Protein AF-A0A8X7PFB2-F1 (afdb_monomer)

InterPro domains:
  IPR050747 Mitochondrial chaperone BCS1 subfamily [PTHR23070] (1-88)
  IPR058017 AAA+ ATPase At3g28540-like, C-terminal domain [PF25568] (10-76)

Foldseek 3Di:
DDDDDDFFADALVLLVVLLCVQQVDDPPDPVVLSVLLNVLRVQLRHTSVNLNVLSVVCSVPSVNSSVVSSVSSVVSNVVSVVVVVVVVVPPDDDDDDDPPPPPPPVPPPDDDDDDDDDDD

Structure (mmCIF, N/CA/C/O backbone):
data_AF-A0A8X7PFB2-F1
#
_entry.id   AF-A0A8X7PFB2-F1
#
loop_
_atom_site.group_PDB
_atom_site.id
_atom_site.type_symbol
_atom_site.label_atom_id
_atom_site.label_alt_id
_atom_site.label_comp_id
_atom_site.label_asym_id
_atom_site.label_entity_id
_atom_site.label_seq_id
_atom_site.pdbx_PDB_ins_code
_atom_site.Cartn_x
_atom_site.Cartn_y
_atom_site.Cartn_z
_atom_site.occupancy
_atom_site.B_iso_or_equiv
_atom_site.auth_seq_id
_atom_site.auth_comp_id
_atom_site.auth_asym_id
_atom_site.auth_atom_id
_atom_site.pdbx_PDB_model_num
ATOM 1 N N . MET A 1 1 ? -31.678 -6.409 -10.949 1.00 65.69 1 MET A N 1
ATOM 2 C CA . MET A 1 1 ? -31.231 -7.146 -9.750 1.00 65.69 1 MET A CA 1
ATOM 3 C C . MET A 1 1 ? -29.887 -6.559 -9.399 1.00 65.69 1 MET A C 1
ATOM 5 O O . MET A 1 1 ? -28.898 -6.940 -10.017 1.00 65.69 1 MET A O 1
ATOM 9 N N . ASP A 1 2 ? -29.874 -5.592 -8.492 1.00 68.12 2 ASP A N 1
ATOM 10 C CA . ASP A 1 2 ? -28.657 -4.897 -8.090 1.00 68.12 2 ASP A CA 1
ATOM 11 C C . ASP A 1 2 ? -28.095 -5.593 -6.856 1.00 68.12 2 ASP A C 1
ATOM 13 O O . ASP A 1 2 ? -28.719 -5.650 -5.798 1.00 68.12 2 ASP A O 1
ATOM 17 N N . MET A 1 3 ? -26.945 -6.238 -7.038 1.00 76.12 3 MET A N 1
ATOM 18 C CA . MET A 1 3 ? -26.255 -6.953 -5.974 1.00 76.12 3 MET A CA 1
ATOM 19 C C . MET A 1 3 ? -25.195 -6.023 -5.390 1.00 76.12 3 MET A C 1
ATOM 21 O O . MET A 1 3 ? -24.145 -5.810 -5.995 1.00 76.12 3 MET A O 1
ATOM 25 N N . HIS A 1 4 ? -25.466 -5.466 -4.213 1.00 72.25 4 HIS A N 1
ATOM 26 C CA . HIS A 1 4 ? -24.503 -4.643 -3.490 1.00 72.25 4 HIS A CA 1
ATOM 27 C C . HIS A 1 4 ? -23.477 -5.544 -2.794 1.00 72.25 4 HIS A C 1
ATOM 29 O O . HIS A 1 4 ? -23.750 -6.153 -1.762 1.00 72.25 4 HIS A O 1
ATOM 35 N N . ILE A 1 5 ? -22.282 -5.665 -3.379 1.00 74.06 5 ILE A N 1
ATOM 36 C CA . ILE A 1 5 ? -21.165 -6.386 -2.760 1.00 74.06 5 ILE A CA 1
ATOM 37 C C . ILE A 1 5 ? -20.405 -5.412 -1.861 1.00 74.06 5 ILE A C 1
ATOM 39 O O . ILE A 1 5 ? -19.754 -4.484 -2.341 1.00 74.06 5 ILE A O 1
ATOM 43 N N . HIS A 1 6 ? -20.448 -5.643 -0.552 1.00 66.50 6 HIS A N 1
ATOM 44 C CA . HIS A 1 6 ? -19.571 -4.952 0.389 1.00 66.50 6 HIS A CA 1
ATOM 45 C C . HIS A 1 6 ? -18.179 -5.585 0.378 1.00 66.50 6 HIS A C 1
ATOM 47 O O . HIS A 1 6 ? -17.972 -6.708 0.837 1.00 66.50 6 HIS A O 1
ATOM 53 N N . MET A 1 7 ? -17.209 -4.847 -0.161 1.00 70.19 7 MET A N 1
ATOM 54 C CA . MET A 1 7 ? -15.807 -5.255 -0.184 1.00 70.19 7 MET A CA 1
ATOM 55 C C . MET A 1 7 ? -15.131 -4.789 1.106 1.00 70.19 7 MET A C 1
ATOM 57 O O . MET A 1 7 ? -14.928 -3.596 1.317 1.00 70.19 7 MET A O 1
ATOM 61 N N . GLY A 1 8 ? -14.799 -5.743 1.978 1.00 84.06 8 GLY A N 1
ATOM 62 C CA . GLY A 1 8 ? -14.102 -5.466 3.233 1.00 84.06 8 GLY A CA 1
ATOM 63 C C . GLY A 1 8 ? -12.685 -4.910 3.041 1.00 84.06 8 GLY A C 1
ATOM 64 O O . GLY A 1 8 ? -12.140 -4.863 1.935 1.00 84.06 8 GLY A O 1
ATOM 65 N N . PHE A 1 9 ? -12.061 -4.513 4.150 1.00 90.44 9 PHE A N 1
ATOM 66 C CA . PHE A 1 9 ? -10.695 -3.992 4.145 1.00 90.44 9 PHE A CA 1
ATOM 67 C C . PHE A 1 9 ? -9.649 -5.062 3.809 1.00 90.44 9 PHE A C 1
ATOM 69 O O . PHE A 1 9 ? -9.815 -6.261 4.055 1.00 90.44 9 PHE A O 1
ATOM 76 N N . CYS A 1 10 ? -8.536 -4.600 3.247 1.00 90.88 10 CYS A N 1
ATOM 77 C CA . CYS A 1 10 ? -7.383 -5.415 2.926 1.00 90.88 10 CYS A CA 1
ATOM 78 C C . CYS A 1 10 ? -6.686 -5.835 4.222 1.00 90.88 10 CYS A C 1
ATOM 80 O O . CYS A 1 10 ? -6.157 -5.004 4.954 1.00 90.88 10 CYS A O 1
ATOM 82 N N . ARG A 1 11 ? -6.684 -7.139 4.499 1.00 90.88 11 ARG A N 1
ATOM 83 C CA . ARG A 1 11 ? -5.906 -7.737 5.590 1.00 90.88 11 ARG A CA 1
ATOM 84 C C . ARG A 1 11 ? -4.566 -8.237 5.070 1.00 90.88 11 ARG A C 1
ATOM 86 O O . ARG A 1 11 ? -4.393 -8.424 3.866 1.00 90.88 11 ARG A O 1
ATOM 93 N N . PHE A 1 12 ? -3.648 -8.554 5.975 1.00 90.31 12 PHE A N 1
ATOM 94 C CA . PHE A 1 12 ? -2.305 -9.014 5.619 1.00 90.31 12 PHE A CA 1
ATOM 95 C C . PHE A 1 12 ? -2.276 -10.198 4.638 1.00 90.31 12 PHE A C 1
ATOM 97 O O . PHE A 1 12 ? -1.491 -10.207 3.691 1.00 90.31 12 PHE A O 1
ATOM 104 N N . GLN A 1 13 ? -3.176 -11.175 4.795 1.00 89.25 13 GLN A N 1
ATOM 105 C CA . GLN A 1 13 ? -3.284 -12.289 3.845 1.00 89.25 13 GLN A CA 1
ATOM 106 C C . GLN A 1 13 ? -3.655 -11.821 2.430 1.00 89.25 13 GLN A C 1
ATOM 108 O O . GLN A 1 13 ? -3.051 -12.274 1.459 1.00 89.25 13 GLN A O 1
ATOM 113 N N . ALA A 1 14 ? -4.608 -10.893 2.305 1.00 90.38 14 ALA A N 1
ATOM 114 C CA . ALA A 1 14 ? -4.997 -10.334 1.013 1.00 90.38 14 ALA A CA 1
ATOM 115 C C . ALA A 1 14 ? -3.851 -9.514 0.404 1.00 90.38 14 ALA A C 1
ATOM 117 O O . ALA A 1 14 ? -3.550 -9.667 -0.776 1.00 90.38 14 ALA A O 1
ATOM 118 N N . LEU A 1 15 ? -3.149 -8.726 1.222 1.00 90.94 15 LEU A N 1
ATOM 119 C CA . LEU A 1 15 ? -1.971 -7.966 0.808 1.00 90.94 15 LEU A CA 1
ATOM 120 C C . LEU A 1 15 ? -0.882 -8.875 0.223 1.00 90.94 15 LEU A C 1
ATOM 122 O O . LEU A 1 15 ? -0.375 -8.605 -0.863 1.00 90.94 15 LEU A O 1
ATOM 126 N N . LYS A 1 16 ? -0.568 -9.986 0.900 1.00 89.56 16 LYS A N 1
ATOM 127 C CA . LYS A 1 16 ? 0.393 -10.991 0.418 1.00 89.56 16 LYS A CA 1
ATOM 128 C C . LYS A 1 16 ? 0.001 -11.557 -0.943 1.00 89.56 16 LYS A C 1
ATOM 130 O O . LYS A 1 16 ? 0.851 -11.678 -1.820 1.00 89.56 16 LYS A O 1
ATOM 135 N N . ILE A 1 17 ? -1.277 -11.883 -1.128 1.00 91.19 17 ILE A N 1
ATOM 136 C CA . ILE A 1 17 ? -1.788 -12.383 -2.409 1.00 91.19 17 ILE A CA 1
ATOM 137 C C . ILE A 1 17 ? -1.626 -11.316 -3.499 1.00 91.19 17 ILE A C 1
ATOM 139 O O . ILE A 1 17 ? -1.151 -11.626 -4.587 1.00 91.19 17 ILE A O 1
ATOM 143 N N . LEU A 1 18 ? -1.960 -10.057 -3.209 1.00 91.69 18 LEU A N 1
ATOM 144 C CA . LEU A 1 18 ? -1.814 -8.956 -4.163 1.00 91.69 18 LEU A CA 1
ATOM 145 C C . LEU A 1 18 ? -0.344 -8.728 -4.546 1.00 91.69 18 LEU A C 1
ATOM 147 O O . LEU A 1 18 ? -0.034 -8.628 -5.730 1.00 91.69 18 LEU A O 1
ATOM 151 N N . LEU A 1 19 ? 0.575 -8.725 -3.580 1.00 90.00 19 LEU A N 1
ATOM 152 C CA . LEU A 1 19 ? 2.011 -8.594 -3.846 1.00 90.00 19 LEU A CA 1
ATOM 153 C C . LEU A 1 19 ? 2.526 -9.731 -4.742 1.00 90.00 19 LEU A C 1
ATOM 155 O O . LEU A 1 19 ? 3.193 -9.467 -5.744 1.00 90.00 19 LEU A O 1
ATOM 159 N N . LYS A 1 20 ? 2.143 -10.982 -4.450 1.00 88.50 20 LYS A N 1
ATOM 160 C CA . LYS A 1 20 ? 2.487 -12.144 -5.285 1.00 88.50 20 LYS A CA 1
ATOM 161 C C . LYS A 1 20 ? 1.906 -12.021 -6.700 1.00 88.50 20 LYS A C 1
ATOM 163 O O . LYS A 1 20 ? 2.610 -12.267 -7.674 1.00 88.50 20 LYS A O 1
ATOM 168 N N . ASN A 1 21 ? 0.652 -11.588 -6.830 1.00 90.50 21 ASN A N 1
ATOM 169 C CA . ASN A 1 21 ? -0.034 -11.502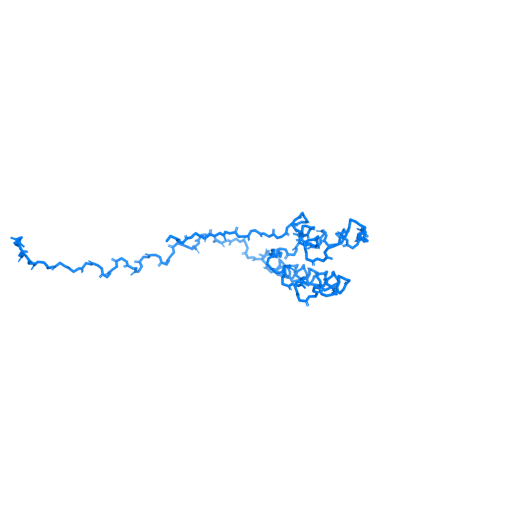 -8.121 1.00 90.50 21 ASN A CA 1
ATOM 170 C C . ASN A 1 21 ? 0.506 -10.384 -9.023 1.00 90.50 21 ASN A C 1
ATOM 172 O O . ASN A 1 21 ? 0.686 -10.599 -10.221 1.00 90.50 21 ASN A O 1
ATOM 176 N N . TYR A 1 22 ? 0.749 -9.193 -8.470 1.00 89.94 22 TYR A N 1
ATOM 177 C CA . TYR A 1 22 ? 1.129 -8.019 -9.262 1.00 89.94 22 TYR A CA 1
ATOM 178 C C . TYR A 1 22 ? 2.636 -7.873 -9.440 1.00 89.94 22 TYR A C 1
ATOM 180 O O . TYR A 1 22 ? 3.083 -7.518 -10.528 1.00 89.94 22 TYR A O 1
ATOM 188 N N . LEU A 1 23 ? 3.417 -8.140 -8.393 1.00 86.62 23 LEU A N 1
ATOM 189 C CA . LEU A 1 23 ? 4.864 -7.918 -8.404 1.00 86.62 23 LEU A CA 1
ATOM 190 C C . LEU A 1 23 ? 5.658 -9.206 -8.638 1.00 86.62 23 LEU A C 1
ATOM 192 O O . LEU A 1 23 ? 6.875 -9.141 -8.780 1.00 86.62 23 LEU A O 1
ATOM 196 N N . ARG A 1 24 ? 4.985 -10.368 -8.680 1.00 84.62 24 ARG A N 1
ATOM 197 C CA . ARG A 1 24 ? 5.615 -11.696 -8.788 1.00 84.62 24 ARG A CA 1
ATOM 198 C C . ARG A 1 24 ? 6.731 -11.903 -7.764 1.00 84.62 24 ARG A C 1
ATOM 200 O O . ARG A 1 24 ? 7.717 -12.573 -8.046 1.00 84.62 24 ARG A O 1
ATOM 207 N N . MET A 1 25 ? 6.576 -11.299 -6.589 1.00 72.19 25 MET A N 1
ATOM 208 C CA . MET A 1 25 ? 7.552 -11.425 -5.519 1.00 72.19 25 MET A CA 1
ATOM 209 C C . MET A 1 25 ? 7.564 -12.865 -5.015 1.00 72.19 25 MET A C 1
ATOM 211 O O . MET A 1 25 ? 6.521 -13.406 -4.633 1.00 72.19 25 MET A O 1
ATOM 215 N N . GLU A 1 26 ? 8.747 -13.470 -5.027 1.00 67.06 26 GLU A N 1
ATOM 216 C CA . GLU A 1 26 ? 9.009 -14.728 -4.334 1.00 67.06 26 GLU A CA 1
ATOM 217 C C . GLU A 1 26 ? 9.021 -14.492 -2.818 1.00 67.06 26 GLU A C 1
ATOM 219 O O . GLU A 1 26 ? 9.015 -13.355 -2.346 1.00 67.06 26 GLU A O 1
ATOM 224 N N . GLU A 1 27 ? 8.955 -15.565 -2.031 1.00 58.81 27 GLU A N 1
ATOM 225 C CA . GLU A 1 27 ? 8.769 -15.477 -0.575 1.00 58.81 27 GLU A CA 1
ATOM 226 C C . GLU A 1 27 ? 9.939 -14.799 0.162 1.00 58.81 27 GLU A C 1
ATOM 228 O O . GLU A 1 27 ? 9.768 -14.387 1.307 1.00 58.81 27 GLU A O 1
ATOM 233 N N . ASP A 1 28 ? 11.063 -14.576 -0.525 1.00 59.59 28 ASP A N 1
ATOM 234 C CA . ASP A 1 28 ? 12.277 -13.908 -0.042 1.00 59.59 28 ASP A CA 1
ATOM 235 C C . ASP A 1 28 ? 12.199 -12.369 -0.046 1.00 59.59 28 ASP A C 1
ATOM 237 O O . ASP A 1 28 ? 13.216 -11.674 -0.117 1.00 59.59 28 ASP A O 1
ATOM 241 N N . VAL A 1 29 ? 10.997 -11.792 0.025 1.00 62.62 29 VAL A N 1
ATOM 242 C CA . VAL A 1 29 ? 10.872 -10.359 0.318 1.00 62.62 29 VAL A CA 1
ATOM 243 C C . VAL A 1 29 ? 11.409 -10.113 1.718 1.00 62.62 29 VAL A C 1
ATOM 245 O O . VAL A 1 29 ? 11.010 -10.803 2.655 1.00 62.62 29 VAL A O 1
ATOM 248 N N . ASP A 1 30 ? 12.275 -9.107 1.852 1.00 68.19 30 ASP A N 1
ATOM 249 C CA . ASP A 1 30 ? 12.892 -8.696 3.112 1.00 68.19 30 ASP A CA 1
ATOM 250 C C . ASP A 1 30 ? 11.859 -8.709 4.252 1.00 68.19 30 ASP A C 1
ATOM 252 O O . ASP A 1 30 ? 10.921 -7.902 4.292 1.00 68.19 30 ASP A O 1
ATOM 256 N N . GLY A 1 31 ? 11.986 -9.698 5.145 1.00 75.69 31 GLY A N 1
ATOM 257 C CA . GLY A 1 31 ? 10.958 -10.023 6.136 1.00 75.69 31 GLY A CA 1
ATOM 258 C C . GLY A 1 31 ? 10.647 -8.857 7.074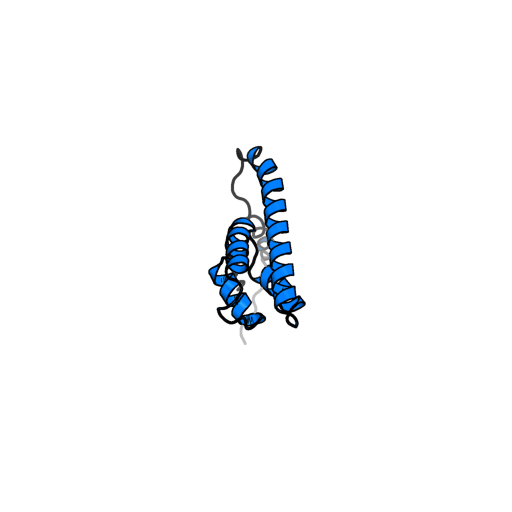 1.00 75.69 31 GLY A C 1
ATOM 259 O O . GLY A 1 31 ? 9.555 -8.783 7.637 1.00 75.69 31 GLY A O 1
ATOM 260 N N . VAL A 1 32 ? 11.577 -7.906 7.190 1.00 80.75 32 VAL A N 1
ATOM 261 C CA . VAL A 1 32 ? 11.397 -6.659 7.934 1.00 80.75 32 VAL A CA 1
ATOM 262 C C . VAL A 1 32 ? 10.335 -5.770 7.279 1.00 80.75 32 VAL A C 1
ATOM 264 O O . VAL A 1 32 ? 9.454 -5.261 7.969 1.00 80.75 32 VAL A O 1
ATOM 267 N N . VAL A 1 33 ? 10.365 -5.628 5.950 1.00 83.31 33 VAL A N 1
ATOM 268 C CA . VAL A 1 33 ? 9.432 -4.772 5.197 1.00 83.31 33 VAL A CA 1
ATOM 269 C C . VAL A 1 33 ? 8.025 -5.362 5.202 1.00 83.31 33 VAL A C 1
ATOM 271 O O . VAL A 1 33 ? 7.047 -4.640 5.395 1.00 83.31 33 VAL A O 1
ATOM 274 N N . LEU A 1 34 ? 7.910 -6.684 5.043 1.00 84.62 34 LEU A N 1
ATOM 275 C CA . LEU A 1 34 ? 6.616 -7.366 5.114 1.00 84.62 34 LEU A CA 1
ATOM 276 C C . LEU A 1 34 ? 5.970 -7.238 6.495 1.00 84.62 34 LEU A C 1
ATOM 278 O O . LEU A 1 34 ? 4.761 -7.029 6.575 1.00 84.62 34 LEU A O 1
ATOM 282 N N . LYS A 1 35 ? 6.765 -7.334 7.564 1.00 86.62 35 LYS A N 1
ATOM 283 C CA . LYS A 1 35 ? 6.272 -7.156 8.931 1.00 86.62 35 LYS A CA 1
ATOM 284 C C . LYS A 1 35 ? 5.808 -5.720 9.184 1.00 86.62 35 LYS A C 1
ATOM 286 O O . LYS A 1 35 ? 4.754 -5.507 9.771 1.00 86.62 35 LYS A O 1
ATOM 291 N N . GLU A 1 36 ? 6.551 -4.729 8.697 1.00 89.94 36 GLU A N 1
ATOM 292 C CA . GLU A 1 36 ? 6.136 -3.326 8.813 1.00 89.94 36 GLU A CA 1
ATOM 293 C C . GLU A 1 36 ? 4.829 -3.056 8.043 1.00 89.94 36 GLU A C 1
ATOM 295 O O . GLU A 1 36 ? 3.949 -2.341 8.526 1.00 89.94 36 GLU A O 1
ATOM 300 N N . MET A 1 37 ? 4.660 -3.666 6.865 1.00 89.00 37 MET A N 1
ATOM 301 C CA . MET A 1 37 ? 3.402 -3.606 6.116 1.00 89.00 37 MET A CA 1
ATOM 302 C C . MET A 1 37 ? 2.239 -4.278 6.848 1.00 89.00 37 MET A C 1
ATOM 304 O O . MET A 1 37 ? 1.129 -3.756 6.790 1.00 89.00 37 MET A O 1
ATOM 308 N N . GLU A 1 38 ? 2.473 -5.411 7.516 1.00 89.94 38 GLU A N 1
ATOM 309 C CA . GLU A 1 38 ? 1.466 -6.114 8.321 1.00 89.94 38 GLU A CA 1
ATOM 310 C C . GLU A 1 38 ? 0.901 -5.203 9.413 1.00 89.94 38 GLU A C 1
ATOM 312 O O . GLU A 1 38 ? -0.307 -4.982 9.463 1.00 89.94 38 GLU A O 1
ATOM 317 N N . GLU A 1 39 ? 1.775 -4.582 10.204 1.00 89.94 39 GLU A N 1
ATOM 318 C CA . GLU A 1 39 ?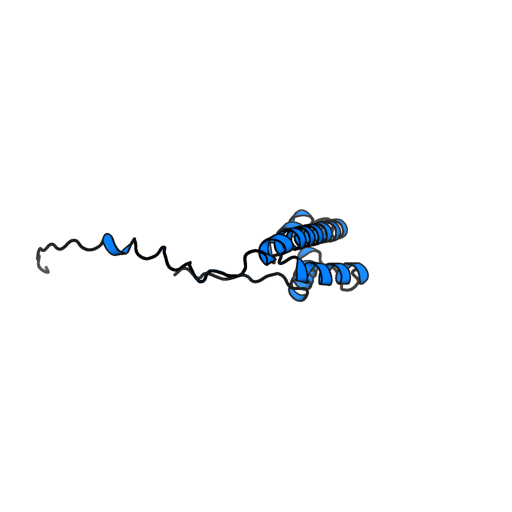 1.372 -3.660 11.272 1.00 89.94 39 GLU A CA 1
ATOM 319 C C . GLU A 1 39 ? 0.615 -2.441 10.717 1.00 89.94 39 GLU A C 1
ATOM 321 O O . GLU A 1 39 ? -0.389 -2.004 11.281 1.00 89.94 39 GLU A O 1
ATOM 326 N N . CYS A 1 40 ? 1.056 -1.896 9.578 1.00 90.50 40 CYS A N 1
ATOM 327 C CA . CYS A 1 40 ? 0.406 -0.725 8.994 1.00 90.50 40 CYS A CA 1
ATOM 328 C C . CYS A 1 40 ? -0.945 -1.052 8.339 1.00 90.50 40 CYS A C 1
ATOM 330 O O . CYS A 1 40 ? -1.847 -0.215 8.375 1.00 90.50 40 CYS A O 1
ATOM 332 N N . VAL A 1 41 ? -1.103 -2.222 7.708 1.00 91.12 41 VAL A N 1
ATOM 333 C CA . VAL A 1 41 ? -2.331 -2.562 6.967 1.00 91.12 41 VAL A CA 1
ATOM 334 C C . VAL A 1 41 ? -3.514 -2.801 7.903 1.00 91.12 41 VAL A C 1
ATOM 336 O O . VAL A 1 41 ? -4.638 -2.448 7.549 1.00 91.12 41 VAL A O 1
ATOM 339 N N . GLU A 1 42 ? -3.261 -3.328 9.105 1.00 87.56 42 GLU A N 1
ATOM 340 C CA . GLU A 1 42 ? -4.296 -3.531 10.124 1.00 87.56 42 GLU A CA 1
ATOM 341 C C . GLU A 1 42 ? -4.894 -2.208 10.617 1.00 87.56 42 GLU A C 1
ATOM 343 O O . GLU A 1 42 ? -6.099 -2.123 10.840 1.00 87.56 42 GLU A O 1
ATOM 348 N N . GLU A 1 43 ? -4.083 -1.153 10.723 1.00 88.12 43 GLU A N 1
ATOM 349 C CA . GLU A 1 43 ? -4.536 0.158 11.201 1.00 88.12 43 GLU A CA 1
ATOM 350 C C . GLU A 1 43 ? -4.986 1.102 10.065 1.00 88.12 43 GLU A C 1
ATOM 352 O O . GLU A 1 43 ? -5.765 2.034 10.286 1.00 88.12 43 GLU A O 1
ATOM 357 N N . ALA A 1 44 ? -4.522 0.890 8.829 1.00 87.06 44 ALA A N 1
ATOM 358 C CA . ALA A 1 44 ? -4.805 1.786 7.706 1.00 87.06 44 ALA A CA 1
ATOM 359 C C . ALA A 1 44 ? -6.267 1.739 7.215 1.00 87.06 44 ALA A C 1
ATOM 361 O O . ALA A 1 44 ? -6.718 2.719 6.609 1.00 87.06 44 ALA A O 1
ATOM 362 N N . GLU A 1 45 ? -6.995 0.634 7.450 1.00 87.62 45 GLU A N 1
ATOM 363 C CA . GLU A 1 45 ? -8.330 0.368 6.875 1.00 87.62 45 GLU A CA 1
ATOM 364 C C . GLU A 1 45 ? -8.362 0.713 5.370 1.00 87.62 45 GLU A C 1
ATOM 366 O O . GLU A 1 45 ? -9.114 1.578 4.905 1.00 87.62 45 GLU A O 1
ATOM 371 N N . ILE A 1 46 ? -7.448 0.107 4.610 1.00 89.81 46 ILE A N 1
ATOM 372 C CA . ILE A 1 46 ? -7.303 0.316 3.164 1.00 89.81 46 ILE A CA 1
ATOM 373 C C . ILE A 1 46 ? -8.070 -0.759 2.394 1.00 89.81 46 ILE A C 1
ATOM 375 O O . ILE A 1 46 ? -8.142 -1.901 2.842 1.00 89.81 46 ILE A O 1
ATOM 379 N N . THR A 1 47 ? -8.654 -0.433 1.241 1.00 91.38 47 THR A N 1
ATOM 380 C CA . THR A 1 47 ? -9.374 -1.437 0.443 1.00 91.38 47 THR A CA 1
ATOM 381 C C . THR A 1 47 ? -8.413 -2.224 -0.458 1.00 91.38 47 THR A C 1
ATOM 383 O O . THR A 1 47 ? -7.361 -1.711 -0.849 1.00 91.38 47 THR A O 1
ATOM 386 N N . PRO A 1 48 ? -8.745 -3.470 -0.842 1.00 90.56 48 PRO A N 1
ATOM 387 C CA . PRO A 1 48 ? -7.956 -4.216 -1.825 1.00 90.56 48 PRO A CA 1
ATOM 388 C C . PRO A 1 48 ? -7.817 -3.487 -3.173 1.00 90.56 48 PRO A C 1
ATOM 390 O O . PRO A 1 48 ? -6.806 -3.650 -3.858 1.00 90.56 48 PRO A O 1
ATOM 393 N N . ALA A 1 49 ? -8.812 -2.671 -3.545 1.00 90.69 49 ALA A N 1
ATOM 394 C CA . ALA A 1 49 ? -8.788 -1.847 -4.751 1.00 90.69 49 ALA A CA 1
ATOM 395 C C . ALA A 1 49 ? -7.730 -0.738 -4.657 1.00 90.69 49 ALA A C 1
ATOM 397 O O . ALA A 1 49 ? -6.897 -0.634 -5.555 1.00 90.69 49 ALA A O 1
ATOM 398 N N . ASP A 1 50 ? -7.695 0.000 -3.542 1.00 91.50 50 ASP A N 1
ATOM 399 C CA . ASP A 1 50 ? -6.677 1.031 -3.283 1.00 91.50 50 ASP A CA 1
ATOM 400 C C . ASP A 1 50 ? -5.257 0.440 -3.363 1.00 91.50 50 ASP A C 1
ATOM 402 O O . ASP A 1 50 ? -4.365 0.993 -4.002 1.00 91.50 50 ASP A O 1
ATOM 406 N N . VAL A 1 51 ? -5.043 -0.727 -2.739 1.00 92.81 51 VAL A N 1
ATOM 407 C CA . VAL A 1 51 ? -3.749 -1.429 -2.794 1.00 92.81 51 VAL A CA 1
ATOM 408 C C . VAL A 1 51 ? -3.404 -1.810 -4.233 1.00 92.81 51 VAL A C 1
ATOM 410 O O . VAL A 1 51 ? -2.282 -1.578 -4.683 1.00 92.81 51 VAL A O 1
ATOM 413 N N . SER A 1 52 ? -4.366 -2.370 -4.970 1.00 92.88 52 SER A N 1
ATOM 414 C CA . SER A 1 52 ? -4.168 -2.760 -6.369 1.00 92.88 52 SER A CA 1
ATOM 415 C C . SER A 1 52 ? -3.817 -1.561 -7.246 1.00 92.88 52 SER A C 1
ATOM 417 O O . SER A 1 52 ? -2.955 -1.684 -8.111 1.00 92.88 52 SER A O 1
ATOM 419 N N . GLU A 1 53 ? -4.416 -0.393 -7.008 1.00 93.81 53 GLU A N 1
ATOM 420 C CA . GLU A 1 53 ? -4.088 0.832 -7.739 1.00 93.81 53 GLU A CA 1
ATOM 421 C C . GLU A 1 53 ? -2.600 1.186 -7.598 1.00 93.81 53 GLU A C 1
ATOM 423 O O . GLU A 1 53 ? -1.909 1.385 -8.601 1.00 93.81 53 GLU A O 1
ATOM 428 N N . VAL A 1 54 ? -2.079 1.201 -6.365 1.00 93.88 54 VAL A N 1
ATOM 429 C CA . VAL A 1 54 ? -0.666 1.521 -6.094 1.00 93.88 54 VAL A CA 1
ATOM 430 C C . VAL A 1 54 ? 0.269 0.516 -6.772 1.00 93.88 54 VAL A C 1
ATOM 432 O O . VAL A 1 54 ? 1.282 0.909 -7.365 1.00 93.88 54 VAL A O 1
ATOM 435 N N . LEU A 1 55 ? -0.088 -0.771 -6.730 1.00 92.62 55 LEU A N 1
ATOM 436 C CA . LEU A 1 55 ? 0.684 -1.842 -7.359 1.00 92.62 55 LEU A CA 1
ATOM 437 C C . LEU A 1 55 ? 0.668 -1.739 -8.889 1.00 92.62 55 LEU A C 1
ATOM 439 O O . LEU A 1 55 ? 1.718 -1.844 -9.518 1.00 92.62 55 LEU A O 1
ATOM 443 N N . ILE A 1 56 ? -0.487 -1.471 -9.503 1.00 93.19 56 ILE A N 1
ATOM 444 C CA . ILE A 1 56 ? -0.624 -1.329 -10.960 1.00 93.19 56 ILE A CA 1
ATOM 445 C C . ILE A 1 56 ? 0.180 -0.128 -11.468 1.00 93.19 56 ILE A C 1
ATOM 447 O O . ILE A 1 56 ? 0.858 -0.236 -12.494 1.00 93.19 56 ILE A O 1
ATOM 451 N N . ARG A 1 57 ? 0.157 0.996 -10.740 1.00 92.56 57 ARG A N 1
ATOM 452 C CA . ARG A 1 57 ? 0.910 2.213 -11.090 1.00 92.56 57 ARG A CA 1
ATOM 453 C C . ARG A 1 57 ? 2.420 1.995 -11.111 1.00 92.56 57 ARG A C 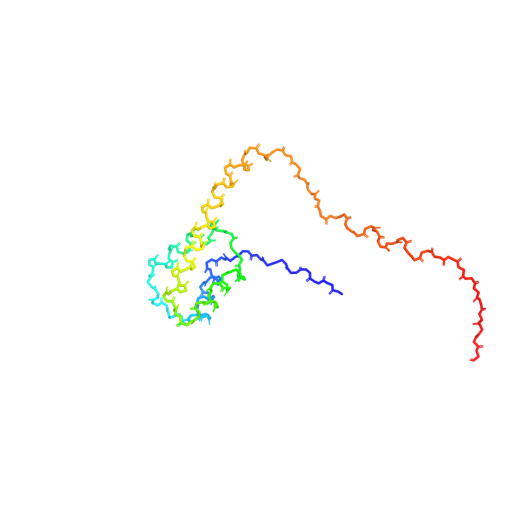1
ATOM 455 O O . ARG A 1 57 ? 3.109 2.630 -11.904 1.00 92.56 57 ARG A O 1
ATOM 462 N N . ASN A 1 58 ? 2.925 1.094 -10.271 1.00 90.75 58 ASN A N 1
ATOM 463 C CA . ASN A 1 58 ? 4.351 0.806 -10.142 1.00 90.75 58 ASN A CA 1
ATOM 464 C C . ASN A 1 58 ? 4.717 -0.618 -10.604 1.00 90.75 58 ASN A C 1
ATOM 466 O O . ASN A 1 58 ? 5.777 -1.120 -10.252 1.00 90.75 58 ASN A O 1
ATOM 470 N N . ARG A 1 59 ? 3.887 -1.265 -11.436 1.00 87.06 59 ARG A N 1
ATOM 471 C CA . ARG A 1 59 ? 4.058 -2.679 -11.838 1.00 87.06 59 ARG A CA 1
ATOM 472 C C . ARG A 1 59 ? 5.402 -3.021 -12.495 1.00 87.06 59 ARG A C 1
ATOM 474 O O . ARG A 1 59 ? 5.775 -4.185 -12.542 1.00 87.06 59 ARG A O 1
ATOM 481 N N . SER A 1 60 ? 6.087 -2.028 -13.062 1.00 87.38 60 SER A N 1
ATOM 482 C CA . SER A 1 60 ? 7.381 -2.209 -13.730 1.00 87.38 60 SER A CA 1
ATOM 483 C C . SER A 1 60 ? 8.559 -2.280 -12.753 1.00 87.38 60 SER A C 1
ATOM 485 O O . SER A 1 60 ? 9.635 -2.708 -13.154 1.00 87.38 60 SER A O 1
ATOM 487 N N . ASP A 1 61 ? 8.375 -1.833 -11.507 1.00 88.94 61 ASP A N 1
ATOM 488 C CA . ASP A 1 61 ? 9.425 -1.734 -10.493 1.00 88.94 61 ASP A CA 1
ATOM 489 C C . ASP A 1 61 ? 8.864 -2.151 -9.125 1.00 88.94 61 ASP A C 1
ATOM 491 O O . ASP A 1 61 ? 8.162 -1.392 -8.448 1.00 88.94 61 ASP A O 1
ATOM 495 N N . ALA A 1 62 ? 9.172 -3.389 -8.733 1.00 87.50 62 ALA A N 1
ATOM 496 C CA . ALA A 1 62 ? 8.669 -3.986 -7.503 1.00 87.50 62 ALA A CA 1
ATOM 497 C C . ALA A 1 62 ? 9.169 -3.265 -6.246 1.00 87.50 62 ALA A C 1
ATOM 499 O O . ALA A 1 62 ? 8.385 -3.046 -5.322 1.00 87.50 62 ALA A O 1
ATOM 500 N N . GLU A 1 63 ? 10.434 -2.837 -6.209 1.00 87.19 63 GLU A N 1
ATOM 501 C CA . GLU A 1 63 ? 10.958 -2.104 -5.055 1.00 87.19 63 GLU A CA 1
ATOM 502 C C . GLU A 1 63 ? 10.250 -0.763 -4.890 1.00 87.19 63 GLU A C 1
ATOM 504 O O . GLU A 1 63 ? 9.840 -0.397 -3.783 1.00 87.19 63 GLU A O 1
ATOM 509 N N . LYS A 1 64 ? 10.063 -0.035 -5.995 1.00 90.50 64 LYS A N 1
ATOM 510 C CA . LYS A 1 64 ? 9.339 1.233 -5.972 1.00 90.50 64 LYS A CA 1
ATOM 511 C C . LYS A 1 64 ? 7.887 1.040 -5.539 1.00 90.50 64 LYS A C 1
ATOM 513 O O . LYS A 1 64 ? 7.397 1.817 -4.723 1.00 90.50 64 LYS A O 1
ATOM 518 N N . ALA A 1 65 ? 7.217 0.000 -6.036 1.00 91.81 65 ALA A N 1
ATOM 519 C CA . ALA A 1 65 ? 5.840 -0.314 -5.666 1.00 91.81 65 ALA A CA 1
ATOM 520 C C . ALA A 1 65 ? 5.689 -0.591 -4.165 1.00 91.81 65 ALA A C 1
ATOM 522 O O . ALA A 1 65 ? 4.779 -0.060 -3.532 1.00 91.81 65 ALA A O 1
ATOM 523 N N . VAL A 1 66 ? 6.601 -1.375 -3.584 1.00 90.25 66 VAL A N 1
ATOM 524 C CA . VAL A 1 66 ? 6.599 -1.698 -2.151 1.00 90.25 66 VAL A CA 1
ATOM 525 C C . VAL A 1 66 ? 6.843 -0.448 -1.304 1.00 90.25 66 VAL A C 1
ATOM 527 O O . VAL A 1 66 ? 6.115 -0.213 -0.339 1.00 90.25 66 VAL A O 1
ATOM 530 N N . ARG A 1 67 ? 7.817 0.394 -1.674 1.00 90.69 67 ARG A N 1
ATOM 531 C CA . ARG A 1 67 ? 8.100 1.653 -0.960 1.00 90.69 67 ARG A CA 1
ATOM 532 C C . ARG A 1 67 ? 6.916 2.616 -1.001 1.00 90.69 67 ARG 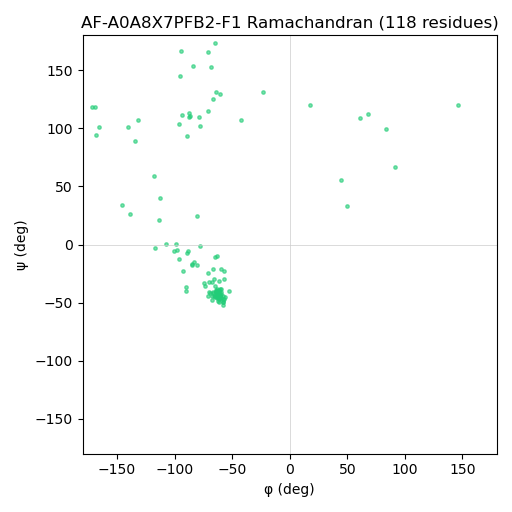A C 1
ATOM 534 O O . ARG A 1 67 ? 6.558 3.184 0.030 1.00 90.69 67 ARG A O 1
ATOM 541 N N . GLU A 1 68 ? 6.303 2.776 -2.170 1.00 93.00 68 GLU A N 1
ATOM 542 C CA . GLU A 1 68 ? 5.136 3.641 -2.350 1.00 93.00 68 GLU A CA 1
ATOM 543 C C . GLU A 1 68 ? 3.947 3.134 -1.529 1.00 93.00 68 GLU A C 1
ATOM 545 O O . GLU A 1 68 ? 3.321 3.895 -0.793 1.00 93.00 68 GLU A O 1
ATOM 550 N N . LEU A 1 69 ? 3.678 1.827 -1.579 1.00 93.75 69 LEU A N 1
ATOM 551 C CA . LEU A 1 69 ? 2.609 1.202 -0.807 1.00 93.75 69 LEU A CA 1
ATOM 552 C C . LEU A 1 69 ? 2.811 1.394 0.699 1.00 93.75 69 LEU A C 1
ATOM 554 O O . LEU A 1 69 ? 1.870 1.751 1.404 1.00 93.75 69 LEU A O 1
ATOM 558 N N . LEU A 1 70 ? 4.040 1.236 1.193 1.00 92.19 70 LEU A N 1
ATOM 559 C CA . LEU A 1 70 ? 4.374 1.495 2.593 1.00 92.19 70 LEU A CA 1
ATOM 560 C C . LEU A 1 70 ? 4.128 2.965 2.979 1.00 92.19 70 LEU A C 1
ATOM 562 O O . LEU A 1 70 ? 3.623 3.245 4.067 1.00 92.19 70 LEU A O 1
ATOM 566 N N . CYS A 1 71 ? 4.447 3.905 2.085 1.00 92.88 71 CYS A N 1
ATOM 567 C CA . CYS A 1 71 ? 4.181 5.329 2.285 1.00 92.88 71 CYS A CA 1
ATOM 568 C C . CYS A 1 71 ? 2.674 5.606 2.406 1.00 92.88 71 CYS A C 1
ATOM 570 O O . CYS A 1 71 ? 2.236 6.222 3.380 1.00 92.88 71 CYS A O 1
ATOM 572 N N . VAL A 1 72 ? 1.873 5.065 1.481 1.00 93.81 72 VAL A N 1
ATOM 573 C CA . VAL A 1 72 ? 0.407 5.200 1.476 1.00 93.81 72 VAL A CA 1
ATOM 574 C C . VAL A 1 72 ? -0.214 4.605 2.743 1.00 93.81 72 VAL A C 1
ATOM 576 O O . VAL A 1 72 ? -1.084 5.226 3.359 1.00 93.81 72 VAL A O 1
ATOM 579 N N . LEU A 1 73 ? 0.251 3.428 3.173 1.00 92.94 73 LEU A N 1
ATOM 580 C CA . LEU A 1 73 ? -0.214 2.790 4.404 1.00 92.94 73 LEU A CA 1
ATOM 581 C C . LEU A 1 73 ? 0.079 3.664 5.630 1.00 92.94 73 LEU A C 1
ATOM 583 O O . LEU A 1 73 ? -0.830 3.963 6.405 1.00 92.94 73 LEU A O 1
ATOM 587 N N . LYS A 1 74 ? 1.314 4.157 5.775 1.00 91.81 74 LYS A N 1
ATOM 588 C CA . LYS A 1 74 ? 1.693 5.065 6.871 1.00 91.81 74 LYS A CA 1
ATOM 589 C C . LYS A 1 74 ? 0.875 6.353 6.858 1.00 91.81 74 LYS A C 1
ATOM 591 O O . LYS A 1 74 ? 0.439 6.830 7.906 1.00 91.81 74 LYS A O 1
ATOM 596 N N . GLU A 1 75 ? 0.637 6.915 5.680 1.00 92.12 75 GLU A N 1
ATOM 597 C CA . GLU A 1 75 ? -0.159 8.125 5.518 1.00 92.12 75 GLU A CA 1
ATOM 598 C C . GLU A 1 75 ? -1.619 7.915 5.961 1.00 92.12 75 GLU A C 1
ATOM 600 O O . GLU A 1 75 ? -2.181 8.763 6.671 1.00 92.12 75 GLU A O 1
ATOM 605 N N . ARG A 1 76 ? -2.220 6.773 5.597 1.00 90.75 76 ARG A N 1
ATOM 606 C CA . ARG A 1 76 ? -3.559 6.359 6.049 1.00 90.75 76 ARG A CA 1
ATOM 607 C C . ARG A 1 76 ? -3.599 6.183 7.567 1.00 90.75 76 ARG A C 1
ATOM 609 O O . ARG A 1 76 ? -4.475 6.769 8.204 1.00 90.75 76 ARG A O 1
ATOM 616 N N . VAL A 1 77 ? -2.624 5.490 8.158 1.00 90.56 77 VAL A N 1
ATOM 617 C CA . VAL A 1 77 ? -2.508 5.314 9.619 1.00 90.56 77 VAL A CA 1
ATOM 618 C C . VAL A 1 77 ? -2.421 6.661 10.344 1.00 90.56 77 VAL A C 1
ATOM 620 O O . VAL A 1 77 ? -3.159 6.922 11.295 1.00 90.56 77 VAL A O 1
ATOM 623 N N . VAL A 1 78 ? -1.573 7.582 9.876 1.00 90.44 78 VAL A N 1
ATOM 624 C CA . VAL A 1 78 ? -1.437 8.913 10.492 1.00 90.44 78 VAL A CA 1
ATOM 625 C C . VAL A 1 78 ? -2.739 9.710 10.393 1.00 90.44 78 VAL A C 1
ATOM 627 O O . VAL A 1 78 ? -3.131 10.362 11.367 1.00 90.44 78 VAL A O 1
ATOM 630 N N . ARG A 1 79 ? -3.431 9.665 9.246 1.00 87.69 79 ARG A N 1
ATOM 631 C CA . ARG A 1 79 ? -4.748 10.303 9.098 1.00 87.69 79 ARG A CA 1
ATOM 632 C C . ARG A 1 79 ? -5.761 9.710 10.070 1.00 87.69 79 ARG A C 1
ATOM 634 O O . ARG A 1 79 ? -6.415 10.481 10.769 1.00 87.69 79 ARG A O 1
ATOM 641 N N . ARG A 1 80 ? -5.817 8.380 10.189 1.00 83.69 80 ARG A N 1
ATOM 642 C CA . ARG A 1 80 ? -6.700 7.659 11.119 1.00 83.69 80 ARG A CA 1
ATOM 643 C C . ARG A 1 80 ? -6.465 8.079 12.562 1.00 83.69 80 ARG A C 1
ATOM 645 O O . ARG A 1 80 ? -7.413 8.482 13.234 1.00 83.69 80 ARG A O 1
ATOM 652 N N . ARG A 1 81 ? -5.208 8.096 13.018 1.00 83.25 81 ARG A N 1
ATOM 653 C CA . ARG A 1 81 ? -4.841 8.532 14.379 1.00 83.25 81 ARG A CA 1
ATOM 654 C C . ARG A 1 81 ? -5.247 9.979 14.661 1.00 83.25 81 ARG A C 1
ATOM 656 O O . ARG A 1 81 ? -5.712 10.290 15.758 1.00 83.25 81 ARG A O 1
ATOM 663 N N . LYS A 1 82 ? -5.120 10.872 13.673 1.00 78.62 82 LYS A N 1
ATOM 664 C CA . LYS A 1 82 ? -5.570 12.270 13.791 1.00 78.62 82 LYS A CA 1
ATOM 665 C C . LYS A 1 82 ? -7.099 12.382 13.849 1.00 78.62 82 LYS A C 1
ATOM 667 O O . LYS A 1 82 ? -7.604 13.127 14.684 1.00 78.62 82 LYS A O 1
ATOM 672 N N . SER A 1 83 ? -7.833 11.623 13.033 1.00 67.31 83 SER A N 1
ATOM 673 C CA . SER A 1 83 ? -9.306 11.624 13.023 1.00 67.31 83 SER A CA 1
ATOM 674 C C . SER A 1 83 ? -9.941 10.894 14.215 1.00 67.31 83 SER A C 1
ATOM 676 O O . SER A 1 83 ? -10.971 11.333 14.722 1.00 67.31 83 SER A O 1
ATOM 678 N N . GLY A 1 84 ? -9.320 9.827 14.728 1.00 57.72 84 GLY A N 1
ATOM 679 C CA . GLY A 1 84 ? -9.799 9.084 15.902 1.00 57.72 84 GLY A CA 1
ATOM 680 C C . GLY A 1 84 ? -9.754 9.917 17.185 1.00 57.72 84 GLY A C 1
ATOM 681 O O . GLY A 1 84 ? -10.620 9.799 18.050 1.00 57.72 84 GLY A O 1
ATOM 682 N N . ARG A 1 85 ? -8.808 10.863 17.269 1.00 52.59 85 ARG A N 1
ATOM 683 C CA . ARG A 1 85 ? -8.730 11.838 18.367 1.00 52.59 85 ARG A CA 1
ATOM 684 C C . ARG A 1 85 ? -9.904 12.829 18.378 1.00 52.59 85 ARG A C 1
ATOM 686 O O . ARG A 1 85 ? -10.192 13.399 19.425 1.00 52.59 85 ARG A O 1
ATOM 693 N N . VAL A 1 86 ? -10.582 13.013 17.241 1.00 50.03 86 VAL A N 1
ATOM 694 C CA . VAL A 1 86 ? -11.781 13.859 17.104 1.00 50.03 86 VAL A CA 1
ATOM 695 C C . VAL A 1 86 ? -13.062 13.055 17.372 1.00 50.03 86 VAL A C 1
ATOM 697 O O . VAL A 1 86 ? -13.967 13.575 18.021 1.00 50.03 86 VAL A O 1
ATOM 700 N N . LYS A 1 87 ? -13.123 11.778 16.960 1.00 46.00 87 LYS A N 1
ATOM 701 C CA . LYS A 1 87 ? -14.298 10.909 17.177 1.00 46.00 87 LYS A CA 1
ATOM 702 C C . LYS A 1 87 ? -14.560 10.549 18.644 1.00 46.00 87 LYS A C 1
ATOM 704 O O . LYS A 1 87 ? -15.714 10.530 19.049 1.00 46.00 87 LYS A O 1
ATOM 709 N N . LYS A 1 88 ? -13.528 10.421 19.491 1.00 41.00 88 LYS A N 1
ATOM 710 C CA . LYS A 1 88 ? -13.706 10.120 20.933 1.00 41.00 88 LYS A CA 1
ATOM 711 C C . LYS A 1 88 ? -14.471 11.202 21.728 1.00 41.00 88 LYS A C 1
ATOM 713 O O . LYS A 1 88 ? -14.816 10.985 22.882 1.00 41.00 88 LYS A O 1
ATOM 718 N N . LYS A 1 89 ? -14.736 12.375 21.142 1.00 40.44 89 LYS A N 1
ATOM 719 C CA . LYS A 1 89 ? -15.562 13.434 21.752 1.00 40.44 89 LYS A CA 1
ATOM 720 C C . LYS A 1 89 ? -17.015 13.452 21.255 1.00 40.44 89 LYS A C 1
ATOM 722 O O . LYS A 1 89 ? -17.754 14.345 21.650 1.00 40.44 89 LYS A O 1
ATOM 727 N N . LYS A 1 90 ? -17.399 12.536 20.360 1.00 40.56 90 LYS A N 1
ATOM 728 C CA . LYS A 1 90 ? -18.653 12.595 19.596 1.00 40.56 90 LYS A CA 1
ATOM 729 C C . LYS A 1 90 ? -19.353 11.231 19.469 1.00 40.56 90 LYS A C 1
ATOM 731 O O . LYS A 1 90 ? -20.062 11.009 18.501 1.00 40.56 90 LYS A O 1
ATOM 736 N N . GLU A 1 91 ? -19.129 10.326 20.419 1.00 37.38 91 GLU A N 1
ATOM 737 C CA . GLU A 1 91 ? -19.771 9.003 20.473 1.00 37.38 91 GLU A CA 1
ATOM 738 C C . GLU A 1 91 ? -20.614 8.875 21.755 1.00 37.38 91 GLU A C 1
ATOM 740 O O . GLU A 1 91 ? -20.384 8.018 22.596 1.00 37.38 91 GLU A O 1
ATOM 745 N N . GLU A 1 92 ? -21.584 9.774 21.910 1.00 36.09 92 GLU A N 1
ATOM 746 C CA . GLU A 1 92 ? -22.853 9.499 22.594 1.00 36.09 92 GLU A CA 1
ATOM 747 C C . GLU A 1 92 ? -23.943 10.091 21.691 1.00 36.09 92 GLU A C 1
ATOM 749 O O . GLU A 1 92 ? -24.253 11.276 21.790 1.00 36.09 92 GLU A O 1
ATOM 754 N N . GLY A 1 93 ? -24.452 9.304 20.739 1.00 33.12 93 GLY A N 1
ATOM 755 C CA . GLY A 1 93 ? -25.603 9.694 19.922 1.00 33.12 93 GLY A CA 1
ATOM 756 C C . GLY A 1 93 ? -25.577 9.178 18.483 1.00 33.12 93 GLY A C 1
ATOM 757 O O . GLY A 1 93 ? -24.703 9.569 17.719 1.00 33.12 93 GLY A O 1
ATOM 758 N N . GLU A 1 94 ? -26.612 8.388 18.166 1.00 34.00 94 GLU A N 1
ATOM 759 C CA . GLU A 1 94 ? -27.232 8.184 16.836 1.00 34.00 94 GLU A CA 1
ATOM 760 C C . GLU A 1 94 ? -26.523 7.140 15.941 1.00 34.00 94 GLU A C 1
ATOM 762 O O . GLU A 1 94 ? -25.407 7.351 15.478 1.00 34.00 94 GLU A O 1
ATOM 767 N N . HIS A 1 95 ? -26.989 5.884 15.842 1.00 32.53 95 HIS A N 1
ATOM 768 C CA . HIS A 1 95 ? -28.293 5.329 15.405 1.00 32.53 95 HIS A CA 1
ATOM 769 C C . HIS A 1 95 ? -28.565 5.530 13.905 1.00 32.53 95 HIS A C 1
ATOM 771 O O . HIS A 1 95 ? -28.737 6.655 13.463 1.00 32.53 95 HIS A O 1
ATOM 777 N N . GLU A 1 96 ? -28.563 4.387 13.206 1.00 39.88 96 GLU A N 1
ATOM 778 C CA . GLU A 1 96 ? -29.235 3.982 11.955 1.00 39.88 96 GLU A CA 1
ATOM 779 C C . GLU A 1 96 ? -29.790 5.087 11.044 1.00 39.88 96 GLU A C 1
ATOM 781 O O . GLU A 1 96 ? -30.721 5.766 11.450 1.00 39.88 96 GLU A O 1
ATOM 786 N N . ASP A 1 97 ? -29.305 5.165 9.796 1.00 32.88 97 ASP A N 1
ATOM 787 C CA . ASP A 1 97 ? -30.014 5.801 8.672 1.00 32.88 97 ASP A CA 1
ATOM 788 C C . ASP A 1 97 ? -29.325 5.465 7.332 1.00 32.88 97 ASP A C 1
ATOM 790 O O . ASP A 1 97 ? -28.402 6.170 6.941 1.00 32.88 97 ASP A O 1
ATOM 794 N N . GLU A 1 98 ? -29.765 4.422 6.612 1.00 35.50 98 GLU A N 1
ATOM 795 C CA . GLU A 1 98 ? -29.664 4.347 5.132 1.00 35.50 98 GLU A CA 1
ATOM 796 C C . GLU A 1 98 ? -30.879 3.598 4.514 1.00 35.50 98 GLU A C 1
ATOM 798 O O . GLU A 1 98 ? -30.755 2.923 3.500 1.00 35.50 98 GLU A O 1
ATOM 803 N N . ASP A 1 99 ? -32.081 3.734 5.098 1.00 36.88 99 ASP A N 1
ATOM 804 C CA . ASP A 1 99 ? -33.358 3.190 4.569 1.00 36.88 99 ASP A CA 1
ATOM 805 C C . ASP A 1 99 ? -34.325 4.319 4.124 1.00 36.88 99 ASP A C 1
ATOM 807 O O . ASP A 1 99 ? -35.527 4.278 4.385 1.00 36.88 99 ASP A O 1
ATOM 811 N N . ALA A 1 100 ? -33.819 5.382 3.481 1.00 43.41 100 ALA A N 1
ATOM 812 C CA . ALA A 1 100 ? -34.624 6.577 3.163 1.00 43.41 100 ALA A CA 1
ATOM 813 C C . ALA A 1 100 ? -34.806 6.900 1.665 1.00 43.41 100 ALA A C 1
ATOM 815 O O . ALA A 1 100 ? -35.534 7.840 1.345 1.00 43.41 100 ALA A O 1
ATOM 816 N N . GLU A 1 101 ? -34.204 6.156 0.729 1.00 43.00 101 GLU A N 1
ATOM 817 C CA . GLU A 1 101 ? -34.302 6.504 -0.705 1.00 43.00 101 GLU A CA 1
ATOM 818 C C . GLU A 1 101 ? -35.396 5.748 -1.489 1.00 43.00 101 GLU A C 1
ATOM 820 O O . GLU A 1 101 ? -35.771 6.182 -2.577 1.00 43.00 101 GLU A O 1
ATOM 825 N N . GLU A 1 102 ? -36.002 4.685 -0.946 1.00 44.00 102 GLU A N 1
ATOM 826 C CA . GLU A 1 102 ? -36.920 3.828 -1.725 1.00 44.00 102 GLU A CA 1
ATOM 827 C C . GLU A 1 102 ? -38.406 4.265 -1.725 1.00 44.00 102 GLU A C 1
ATOM 829 O O . GLU A 1 102 ? -39.225 3.691 -2.448 1.00 44.00 102 GLU A O 1
ATOM 834 N N . GLU A 1 103 ? -38.804 5.294 -0.961 1.00 45.22 103 GLU A N 1
ATOM 835 C CA . GLU A 1 103 ? -40.230 5.658 -0.838 1.00 45.22 103 GLU A CA 1
ATOM 836 C C . GLU A 1 103 ? -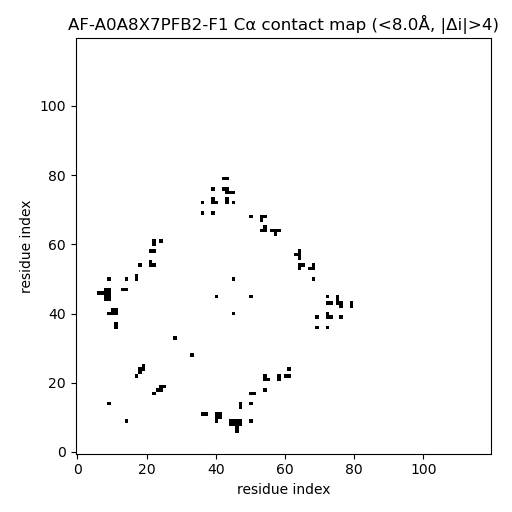40.775 6.550 -1.975 1.00 45.22 103 GLU A C 1
ATOM 838 O O . GLU A 1 103 ? -41.991 6.666 -2.145 1.00 45.22 103 GLU A O 1
ATOM 843 N N . GLN A 1 104 ? -39.919 7.175 -2.793 1.00 41.22 104 GLN A N 1
ATOM 844 C CA . GLN A 1 104 ? -40.383 8.155 -3.790 1.00 41.22 104 GLN A CA 1
ATOM 845 C C . GLN A 1 104 ? -40.845 7.550 -5.124 1.00 41.22 104 GLN A C 1
ATOM 847 O O . GLN A 1 104 ? -41.603 8.199 -5.849 1.00 41.22 104 GLN A O 1
ATOM 852 N N . GLU A 1 105 ? -40.489 6.304 -5.446 1.00 45.78 105 GLU A N 1
ATOM 853 C CA . GLU A 1 105 ? -40.811 5.725 -6.761 1.00 45.78 105 GLU A CA 1
ATOM 854 C C . GLU A 1 105 ? -42.219 5.100 -6.840 1.00 45.78 105 GLU A C 1
ATOM 856 O O . GLU A 1 105 ? -42.783 4.940 -7.924 1.00 45.78 105 GLU A O 1
ATOM 861 N N . LYS A 1 106 ? -42.877 4.827 -5.701 1.00 46.41 106 LYS A N 1
ATOM 862 C CA . LYS A 1 106 ? -44.219 4.203 -5.687 1.00 46.41 106 LYS A CA 1
ATOM 863 C C . LYS A 1 106 ? -45.380 5.155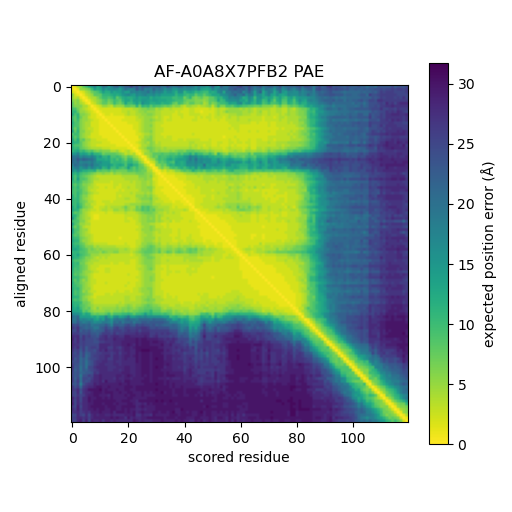 -5.999 1.00 46.41 106 LYS A C 1
ATOM 865 O O . LYS A 1 106 ? -46.523 4.708 -6.074 1.00 46.41 106 LYS A O 1
ATOM 870 N N . ARG A 1 107 ? -45.128 6.450 -6.224 1.00 48.78 107 ARG A N 1
ATOM 871 C CA . ARG A 1 107 ? -46.190 7.450 -6.459 1.00 48.78 107 ARG A CA 1
ATOM 872 C C . ARG A 1 107 ? -46.607 7.636 -7.921 1.00 48.78 107 ARG A C 1
ATOM 874 O O . ARG A 1 107 ? -47.583 8.338 -8.163 1.00 48.78 107 ARG A O 1
ATOM 881 N N . ALA A 1 108 ? -45.910 7.026 -8.882 1.00 51.22 108 ALA A N 1
ATOM 882 C CA . ALA A 1 108 ? -46.144 7.277 -10.310 1.00 51.22 108 ALA A CA 1
ATOM 883 C C . ALA A 1 108 ? -47.046 6.249 -11.029 1.00 51.22 108 ALA A C 1
ATOM 885 O O . ALA A 1 108 ? -47.346 6.450 -12.203 1.00 51.22 108 ALA A O 1
ATOM 886 N N . LEU A 1 109 ? -47.488 5.165 -10.374 1.00 50.12 109 LEU A N 1
ATOM 887 C CA . LEU A 1 109 ? -48.242 4.087 -11.045 1.00 50.12 109 LEU A CA 1
ATOM 888 C C . LEU A 1 109 ? -49.739 4.014 -10.712 1.00 50.12 109 LEU A C 1
ATOM 890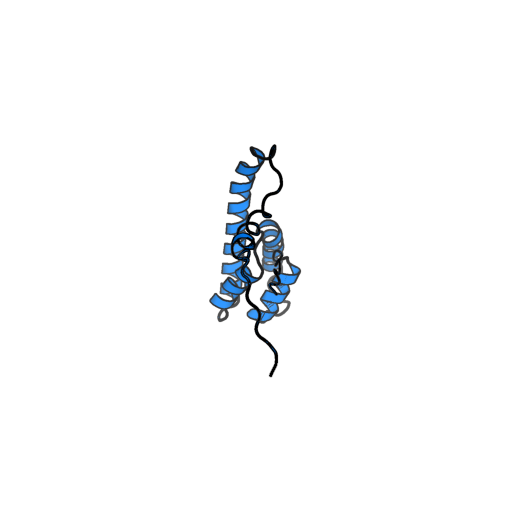 O O . LEU A 1 109 ? -50.432 3.173 -11.284 1.00 50.12 109 LEU A O 1
ATOM 894 N N . ASP A 1 110 ? -50.274 4.904 -9.873 1.00 46.56 110 ASP A N 1
ATOM 895 C CA . ASP A 1 110 ? -51.728 5.014 -9.716 1.00 46.56 110 ASP A CA 1
ATOM 896 C C . ASP A 1 110 ? -52.299 6.012 -10.735 1.00 46.56 110 ASP A C 1
ATOM 898 O O . ASP A 1 110 ? -52.323 7.228 -10.542 1.00 46.56 110 ASP A O 1
ATOM 902 N N . SER A 1 111 ? -52.738 5.491 -11.879 1.00 48.03 111 SER A N 1
ATOM 903 C CA . SER A 1 111 ? -53.748 6.156 -12.700 1.00 48.03 111 SER A CA 1
ATOM 904 C C . SER A 1 111 ? -54.831 5.149 -13.080 1.00 48.03 111 SER A C 1
ATOM 906 O O . SER A 1 111 ? -54.596 4.270 -13.913 1.00 48.03 111 SER A O 1
ATOM 908 N N . PRO A 1 112 ? -56.030 5.260 -12.484 1.00 57.38 112 PRO A N 1
ATOM 909 C CA . PRO A 1 112 ? -57.162 4.412 -12.806 1.00 57.38 112 PRO A CA 1
ATOM 910 C C . PRO A 1 112 ? -57.945 4.991 -13.995 1.00 57.38 112 PRO A C 1
ATOM 912 O O . PRO A 1 112 ? -58.603 6.021 -13.881 1.00 57.38 112 PRO A O 1
ATOM 915 N N . ASN A 1 113 ? -57.895 4.315 -15.145 1.00 40.72 113 ASN A N 1
ATOM 916 C CA . ASN A 1 113 ? -58.946 4.323 -16.176 1.00 40.72 113 ASN A CA 1
ATOM 917 C C . ASN A 1 113 ? -58.609 3.211 -17.188 1.00 40.72 113 ASN A C 1
ATOM 919 O O . ASN A 1 113 ? -57.535 3.208 -17.768 1.00 40.72 113 ASN A O 1
ATOM 923 N N . GLY A 1 114 ? -59.410 2.173 -17.419 1.00 46.19 114 GLY A N 1
ATOM 9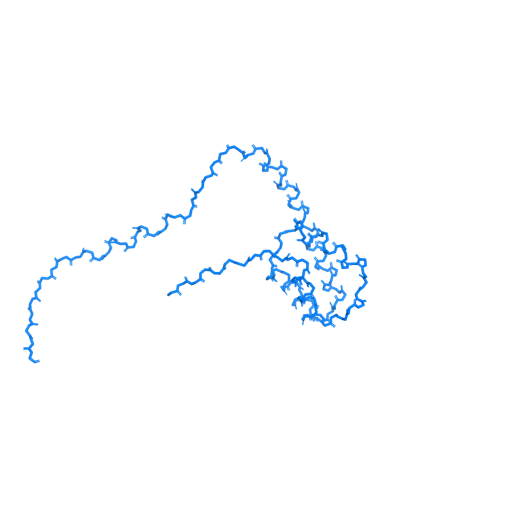24 C CA . GLY A 1 114 ? -60.849 2.219 -17.626 1.00 46.19 114 GLY A CA 1
ATOM 925 C C . GLY A 1 114 ? -61.161 2.351 -19.120 1.00 46.19 114 GLY A C 1
ATOM 926 O O . GLY A 1 114 ? -61.657 3.392 -19.525 1.00 46.19 114 GLY A O 1
ATOM 927 N N . ASN A 1 115 ? -60.854 1.333 -19.944 1.00 43.28 115 ASN A N 1
ATOM 928 C CA . ASN A 1 115 ? -61.761 0.891 -21.016 1.00 43.28 115 ASN A CA 1
ATOM 929 C C . ASN A 1 115 ? -61.343 -0.414 -21.729 1.00 43.28 115 ASN A C 1
ATOM 931 O O . ASN A 1 115 ? -60.318 -0.524 -22.390 1.00 43.28 115 ASN A O 1
ATOM 935 N N . ARG A 1 116 ? -62.254 -1.378 -21.582 1.00 44.72 116 ARG A N 1
ATOM 936 C CA . ARG A 1 116 ? -62.649 -2.511 -22.435 1.00 44.72 116 ARG A CA 1
ATOM 937 C C . ARG A 1 116 ? -62.336 -2.357 -23.939 1.00 44.72 116 ARG A C 1
ATOM 939 O O . ARG A 1 116 ? -62.816 -1.402 -24.532 1.00 44.72 116 ARG A O 1
ATOM 946 N N . VAL A 1 117 ? -61.720 -3.376 -24.552 1.00 43.03 117 VAL A N 1
ATOM 947 C CA . VAL A 1 117 ? -62.023 -3.933 -25.901 1.00 43.03 117 VAL A CA 1
ATOM 948 C C . VAL A 1 117 ? -61.311 -5.293 -26.026 1.00 43.03 117 VAL A C 1
ATOM 950 O O . VAL A 1 117 ? -60.099 -5.375 -25.893 1.00 43.03 117 VAL A O 1
ATOM 953 N N . LEU A 1 118 ? -62.045 -6.395 -25.849 1.00 41.66 118 LEU A N 1
ATOM 954 C CA . LEU A 1 118 ? -62.525 -7.329 -26.884 1.00 41.66 118 LEU A CA 1
ATOM 955 C C . LEU A 1 118 ? -61.418 -8.031 -27.693 1.00 41.66 118 LEU A C 1
ATOM 957 O O . LEU A 1 118 ? -60.782 -7.435 -28.553 1.00 41.66 118 LEU A O 1
ATOM 961 N N . TRP A 1 119 ? -61.279 -9.331 -27.422 1.00 41.56 119 TRP A N 1
ATOM 962 C CA . TRP A 1 119 ? -60.579 -10.312 -28.247 1.00 41.56 119 TRP A CA 1
ATOM 963 C C . TRP A 1 119 ? -61.234 -10.415 -29.631 1.00 41.56 119 TRP A C 1
ATOM 965 O O . TRP A 1 119 ? -62.445 -10.643 -29.704 1.00 41.56 119 TRP A O 1
ATOM 975 N N . VAL A 1 120 ? -60.426 -10.312 -30.688 1.00 50.50 120 VAL A N 1
ATOM 976 C CA . VAL A 1 120 ? -60.634 -10.968 -31.991 1.00 50.50 120 VAL A CA 1
ATOM 977 C C . VAL A 1 120 ? -59.291 -11.517 -32.442 1.00 50.50 120 VAL A C 1
ATOM 979 O O . VAL A 1 120 ? -58.312 -10.739 -32.393 1.00 50.50 120 VAL A O 1
#

Organism: Brassica carinata (NCBI:txid52824)

Mean predicted aligned error: 14.6 Å

pLDDT: mean 72.71, std 21.16, range [32.53, 93.88]

Sequence (120 aa):
MDMHIHMGFCRFQALKILLKNYLRMEEDVDGVVLKEMEECVEEAEITPADVSEVLIRNRSDAEKAVRELLCVLKERVVRRRKSGRVKKKKEEGEHEDEDAEEEQEKRALDSPNGNRVLWV

Solvent-accessible surface area (backbone atoms only — not comparable to full-atom values): 7623 Å² total; per-residue (Å²): 137,86,79,87,78,84,80,65,64,33,44,58,71,55,50,52,51,49,45,37,70,62,52,64,55,62,91,82,55,62,65,68,60,56,49,55,45,42,63,30,35,73,61,26,71,41,42,57,64,61,54,47,51,50,40,64,77,26,52,92,37,55,69,60,21,52,53,52,46,51,50,53,29,50,53,37,31,53,50,45,59,60,52,51,70,57,47,78,79,64,81,85,74,83,80,88,87,91,88,76,80,77,73,72,71,74,72,78,76,85,74,95,78,91,79,92,82,81,94,128

Radius of gyration: 24.63 Å; Cα contacts (8 Å, |Δi|>4): 69; chains: 1; bounding box: 76×29×55 Å

Secondary structure (DSSP, 8-state):
-----------HHHHHHHHHHHH---TTS-HHHHHHHHHHHHHHT--HHHHHHHHHHTTT-HHHHHHHHHHHHHHHHHHHHHHHHHHTTS-S--------STTSGGGSS-----------